Protein AF-A0A484UIK6-F1 (afdb_monomer)

Structure (mmCIF, N/CA/C/O backbone):
data_AF-A0A484UIK6-F1
#
_entry.id   AF-A0A484UIK6-F1
#
loop_
_atom_site.group_PDB
_atom_site.id
_atom_site.type_symbol
_atom_site.label_atom_id
_atom_site.label_alt_id
_atom_site.label_comp_id
_atom_site.label_asym_id
_atom_site.label_entity_id
_atom_site.label_seq_id
_atom_site.pdbx_PDB_ins_code
_atom_site.Cartn_x
_atom_site.Cartn_y
_atom_site.Cartn_z
_atom_site.occupancy
_atom_site.B_iso_or_equiv
_atom_site.auth_seq_id
_atom_site.auth_comp_id
_atom_site.auth_asym_id
_atom_site.auth_atom_id
_atom_site.pdbx_PDB_model_num
ATOM 1 N N . MET A 1 1 ? 18.243 -1.054 -9.375 1.00 56.34 1 MET A N 1
ATOM 2 C CA . MET A 1 1 ? 17.696 -2.232 -8.660 1.00 56.34 1 MET A CA 1
ATOM 3 C C . MET A 1 1 ? 17.830 -2.093 -7.142 1.00 56.34 1 MET A C 1
ATOM 5 O O . MET A 1 1 ? 16.822 -2.212 -6.466 1.00 56.34 1 MET A O 1
ATOM 9 N N . TRP A 1 2 ? 19.013 -1.768 -6.599 1.00 63.69 2 TRP A N 1
ATOM 10 C CA . TRP A 1 2 ? 19.197 -1.547 -5.151 1.00 63.69 2 TRP A CA 1
ATOM 11 C C . TRP A 1 2 ? 18.507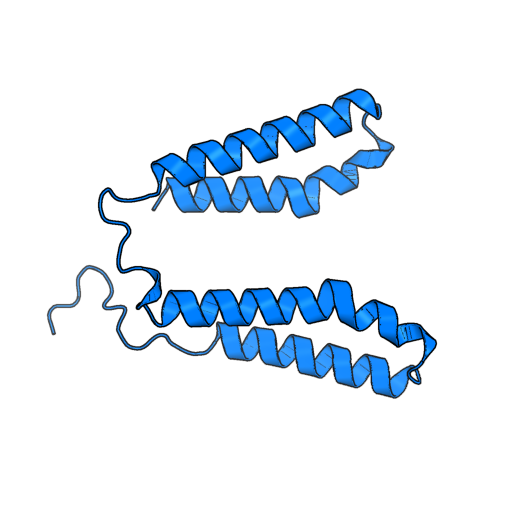 -0.288 -4.597 1.00 63.69 2 TRP A C 1
ATOM 13 O O . TRP A 1 2 ? 17.951 -0.333 -3.506 1.00 63.69 2 TRP A O 1
ATOM 23 N N . LEU A 1 3 ? 18.476 0.808 -5.363 1.00 69.25 3 LEU A N 1
ATOM 24 C CA . LEU A 1 3 ? 17.840 2.066 -4.949 1.00 69.25 3 LEU A CA 1
ATOM 25 C C . LEU A 1 3 ? 16.313 1.910 -4.758 1.00 69.25 3 LEU A C 1
ATOM 27 O O . LEU A 1 3 ? 15.786 2.311 -3.725 1.00 69.25 3 LEU A O 1
ATOM 31 N N . ALA A 1 4 ? 15.632 1.222 -5.682 1.00 61.84 4 ALA A N 1
ATOM 32 C CA . ALA A 1 4 ? 14.185 0.976 -5.643 1.00 61.84 4 ALA A CA 1
ATOM 33 C C . ALA A 1 4 ? 13.775 0.172 -4.415 1.00 61.84 4 ALA A C 1
ATOM 35 O O . ALA A 1 4 ? 12.765 0.466 -3.773 1.00 61.84 4 ALA A O 1
ATOM 36 N N . ALA A 1 5 ? 14.571 -0.846 -4.078 1.00 69.06 5 ALA A N 1
ATOM 37 C CA . ALA A 1 5 ? 14.357 -1.654 -2.888 1.00 69.06 5 ALA A CA 1
ATOM 38 C C . ALA A 1 5 ? 14.478 -0.795 -1.620 1.00 69.06 5 ALA A C 1
ATOM 40 O O . ALA A 1 5 ? 13.605 -0.857 -0.760 1.00 69.06 5 ALA A O 1
ATOM 41 N N . VAL A 1 6 ? 15.492 0.074 -1.543 1.00 74.25 6 VAL A N 1
ATOM 42 C CA . VAL A 1 6 ? 15.688 1.003 -0.417 1.00 74.25 6 VAL A CA 1
ATOM 43 C C . VAL A 1 6 ? 14.539 2.009 -0.306 1.00 74.25 6 VAL A C 1
ATOM 45 O O . VAL A 1 6 ? 14.006 2.200 0.784 1.00 74.25 6 VAL A O 1
ATOM 48 N N . ILE A 1 7 ? 14.097 2.601 -1.419 1.00 71.19 7 ILE A N 1
ATOM 49 C CA . ILE A 1 7 ? 12.947 3.520 -1.458 1.00 71.19 7 ILE A CA 1
ATOM 50 C C . ILE A 1 7 ? 11.674 2.819 -0.973 1.00 71.19 7 ILE A C 1
ATOM 52 O O . ILE A 1 7 ? 10.914 3.386 -0.191 1.00 71.19 7 ILE A O 1
ATOM 56 N N . THR A 1 8 ? 11.456 1.579 -1.412 1.00 71.44 8 THR A N 1
ATOM 57 C CA . THR A 1 8 ? 10.289 0.777 -1.021 1.00 71.44 8 THR A CA 1
ATOM 58 C C . THR A 1 8 ? 10.322 0.456 0.471 1.00 71.44 8 THR A C 1
ATOM 60 O O . THR A 1 8 ? 9.317 0.634 1.151 1.00 71.44 8 THR A O 1
ATOM 63 N N . ILE A 1 9 ? 11.478 0.051 1.003 1.00 78.44 9 ILE A N 1
ATOM 64 C CA . ILE A 1 9 ? 11.650 -0.234 2.433 1.00 78.44 9 ILE A CA 1
ATOM 65 C C . ILE A 1 9 ? 11.406 1.027 3.269 1.00 78.44 9 ILE A C 1
ATOM 67 O O . ILE A 1 9 ? 10.659 0.970 4.241 1.00 78.44 9 ILE A O 1
ATOM 71 N N . LEU A 1 10 ? 11.979 2.171 2.879 1.00 78.31 10 LEU A N 1
ATOM 72 C CA . LEU A 1 10 ? 11.781 3.442 3.584 1.00 78.31 10 LEU A CA 1
ATOM 73 C C . LEU A 1 10 ? 10.318 3.901 3.549 1.00 78.31 10 LEU A C 1
ATOM 75 O O . LEU A 1 10 ? 9.800 4.356 4.566 1.00 78.31 10 LEU A O 1
ATOM 79 N N . ALA A 1 11 ? 9.639 3.742 2.411 1.00 70.06 11 ALA A N 1
ATOM 80 C CA . ALA A 1 11 ? 8.227 4.088 2.275 1.00 70.06 11 ALA A CA 1
ATOM 81 C C . ALA A 1 11 ? 7.324 3.192 3.138 1.00 70.06 11 ALA A C 1
ATOM 83 O O . ALA A 1 11 ? 6.409 3.695 3.787 1.00 70.06 11 ALA A O 1
ATOM 84 N N . VAL A 1 12 ? 7.601 1.885 3.197 1.00 76.31 12 VAL A N 1
ATOM 85 C CA . VAL A 1 12 ? 6.877 0.947 4.073 1.00 76.31 12 VAL A CA 1
ATOM 86 C C . VAL A 1 12 ? 7.140 1.265 5.544 1.00 76.31 12 VAL A C 1
ATOM 88 O O . VAL A 1 12 ? 6.207 1.295 6.341 1.00 76.31 12 VAL A O 1
ATOM 91 N N . LEU A 1 13 ? 8.388 1.573 5.909 1.00 78.00 13 LEU A N 1
ATOM 92 C CA . LEU A 1 13 ? 8.735 1.988 7.268 1.00 78.00 13 LEU A CA 1
ATOM 93 C C . LEU A 1 13 ? 7.967 3.258 7.671 1.00 78.00 13 LEU A C 1
ATOM 95 O O . LEU A 1 13 ? 7.441 3.345 8.778 1.00 78.00 13 LEU A O 1
ATOM 99 N N . GLN A 1 14 ? 7.862 4.227 6.763 1.00 74.19 14 GLN A N 1
ATOM 100 C CA . GLN A 1 14 ? 7.126 5.464 7.005 1.00 74.19 14 GLN A CA 1
ATOM 101 C C . GLN A 1 14 ? 5.612 5.234 7.137 1.00 74.19 14 GLN A C 1
ATOM 103 O O . GLN A 1 14 ? 4.984 5.879 7.973 1.00 74.19 14 GLN A O 1
ATOM 108 N N . ALA A 1 15 ? 5.033 4.353 6.320 1.00 72.44 15 ALA A N 1
ATOM 109 C CA . ALA A 1 15 ? 3.589 4.132 6.275 1.00 72.44 15 ALA A CA 1
ATOM 110 C C . ALA A 1 15 ? 3.076 3.222 7.400 1.00 72.44 15 ALA A C 1
ATOM 112 O O . ALA A 1 15 ? 2.014 3.485 7.949 1.00 72.44 15 ALA A O 1
ATOM 113 N N . GLU A 1 16 ? 3.826 2.175 7.745 1.00 79.88 16 GLU A N 1
ATOM 114 C CA . GLU A 1 16 ? 3.343 1.109 8.633 1.00 79.88 16 GLU A CA 1
ATOM 115 C C . GLU A 1 16 ? 4.022 1.135 10.001 1.00 79.88 16 GLU A C 1
ATOM 117 O O . GLU A 1 16 ? 3.390 0.883 11.020 1.00 79.88 16 GLU A O 1
ATOM 122 N N . VAL A 1 17 ? 5.324 1.431 10.042 1.00 77.50 17 VAL A N 1
ATOM 123 C CA . VAL A 1 17 ? 6.115 1.312 11.275 1.00 77.50 17 VAL A CA 1
ATOM 124 C C . VAL A 1 17 ? 6.080 2.605 12.068 1.00 77.50 17 VAL A C 1
ATOM 126 O O . VAL A 1 17 ? 5.901 2.572 13.281 1.00 77.50 17 VAL A O 1
ATOM 129 N N . LEU A 1 18 ? 6.227 3.750 11.403 1.00 74.56 18 LEU A N 1
ATOM 130 C CA . LEU A 1 18 ? 6.285 5.040 12.080 1.00 74.56 18 LEU A CA 1
ATOM 131 C C . LEU A 1 18 ? 5.014 5.354 12.894 1.00 74.56 18 LEU A C 1
ATOM 133 O O . LEU A 1 18 ? 5.171 5.716 14.059 1.00 74.56 18 LEU A O 1
ATOM 137 N N . PRO A 1 19 ? 3.782 5.160 12.372 1.00 78.50 19 PRO A N 1
ATOM 138 C CA . PRO A 1 19 ? 2.553 5.440 13.123 1.00 78.50 19 PRO A CA 1
ATOM 139 C C . PRO A 1 19 ? 2.406 4.611 14.405 1.00 78.50 19 PRO A C 1
ATOM 141 O O . PRO A 1 19 ? 1.794 5.068 15.364 1.00 78.50 19 PRO A O 1
ATOM 144 N N . LEU A 1 20 ? 3.031 3.429 14.484 1.00 80.31 20 LEU A N 1
ATOM 145 C CA . LEU A 1 20 ? 3.035 2.613 15.707 1.00 80.31 20 LEU A CA 1
ATOM 146 C C . LEU A 1 20 ? 3.752 3.307 16.877 1.00 80.31 20 LEU A C 1
ATOM 148 O O . LEU A 1 20 ? 3.502 2.981 18.036 1.00 80.31 20 LEU A O 1
ATOM 152 N N . PHE A 1 21 ? 4.622 4.277 16.584 1.00 73.31 21 PHE A N 1
ATOM 153 C CA . PHE A 1 21 ? 5.362 5.057 17.574 1.00 73.31 21 PHE A CA 1
ATOM 154 C C . PHE A 1 21 ? 4.746 6.434 17.853 1.00 73.31 21 PHE A C 1
ATOM 156 O O . PHE A 1 21 ? 5.357 7.219 18.582 1.00 73.31 21 PHE A O 1
ATOM 163 N N . GLU A 1 22 ? 3.546 6.731 17.342 1.00 70.56 22 GLU A N 1
ATOM 164 C CA . GLU A 1 22 ? 2.840 7.996 17.609 1.00 70.56 22 GLU A CA 1
ATOM 165 C C . GLU A 1 22 ? 2.671 8.252 19.118 1.00 70.56 22 GLU A C 1
ATOM 167 O O . GLU A 1 22 ? 2.796 9.380 19.582 1.00 70.56 22 GLU A O 1
ATOM 172 N N . PHE A 1 23 ? 2.495 7.186 19.904 1.00 70.19 23 PHE A N 1
ATOM 173 C CA . PHE A 1 23 ? 2.351 7.260 21.362 1.00 70.19 23 PHE A CA 1
ATOM 174 C C . PHE A 1 23 ? 3.683 7.292 22.131 1.00 70.19 23 PHE A C 1
ATOM 176 O O . PHE A 1 23 ? 3.692 7.588 23.324 1.00 70.19 23 PHE A O 1
ATOM 183 N N . ALA A 1 24 ? 4.803 6.969 21.476 1.00 79.00 24 ALA A N 1
ATOM 184 C CA . ALA A 1 24 ? 6.129 6.886 22.096 1.00 79.00 24 ALA A CA 1
ATOM 185 C C . ALA A 1 24 ? 7.006 8.118 21.812 1.00 79.00 24 ALA A C 1
ATOM 187 O O . ALA A 1 24 ? 7.975 8.369 22.530 1.00 79.00 24 ALA A O 1
ATOM 188 N N . LEU A 1 25 ? 6.685 8.885 20.767 1.00 72.12 25 LEU A N 1
ATOM 189 C CA . LEU A 1 25 ? 7.445 10.052 20.328 1.00 72.12 25 LEU A CA 1
ATOM 190 C C . LEU A 1 25 ? 6.723 11.356 20.700 1.00 72.12 25 LEU A C 1
ATOM 192 O O . LEU A 1 25 ? 5.510 11.459 20.540 1.00 72.12 25 LEU A O 1
ATOM 196 N N . PRO A 1 26 ? 7.453 12.403 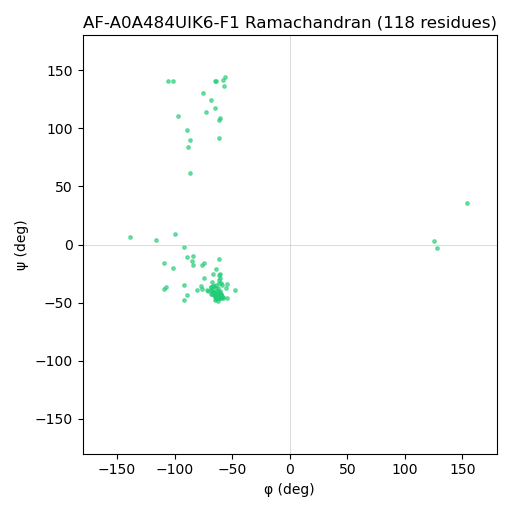21.126 1.00 82.31 26 PRO A N 1
ATOM 197 C CA . PRO A 1 26 ? 6.876 13.734 21.258 1.00 82.31 26 PRO A CA 1
ATOM 198 C C . PRO A 1 26 ? 6.290 14.216 19.913 1.00 82.31 26 PRO A C 1
ATOM 200 O O . PRO A 1 26 ? 6.940 14.022 18.879 1.00 82.31 26 PRO A O 1
ATOM 203 N N . PRO A 1 27 ? 5.140 14.923 19.895 1.00 73.94 27 PRO A N 1
ATOM 204 C CA . PRO A 1 27 ? 4.442 15.296 18.656 1.00 73.94 27 PRO A CA 1
ATOM 205 C C . PRO A 1 27 ? 5.314 16.069 17.654 1.00 73.94 27 PRO A C 1
ATOM 207 O O . PRO A 1 27 ? 5.255 15.837 16.448 1.00 73.94 27 PRO A O 1
ATOM 210 N N . GLY A 1 28 ? 6.184 16.955 18.154 1.00 79.25 28 GLY A N 1
ATOM 211 C CA . GLY A 1 28 ? 7.115 17.716 17.315 1.00 79.25 28 GLY A CA 1
ATOM 212 C C . GLY A 1 28 ? 8.203 16.856 16.660 1.00 79.25 28 GLY A C 1
ATOM 213 O O . GLY A 1 28 ? 8.617 17.134 15.538 1.00 79.25 28 GLY A O 1
ATOM 214 N N . VAL A 1 29 ? 8.635 15.781 17.326 1.00 77.69 29 VAL A N 1
ATOM 215 C CA . VAL A 1 29 ? 9.651 14.852 16.806 1.00 77.69 29 VAL A CA 1
ATOM 216 C C . VAL A 1 29 ? 9.037 13.930 15.751 1.00 77.69 29 VAL A C 1
ATOM 218 O O . VAL A 1 29 ? 9.660 13.678 14.722 1.00 77.69 29 VAL A O 1
ATOM 221 N N . PHE A 1 30 ? 7.797 13.487 15.966 1.00 73.38 30 PHE A N 1
ATOM 222 C CA . PHE A 1 30 ? 7.043 12.665 15.018 1.00 73.38 30 PHE A CA 1
ATOM 223 C C . PHE A 1 30 ? 6.734 13.404 13.698 1.00 73.38 30 PHE A C 1
ATOM 225 O O . PHE A 1 30 ? 6.930 12.871 12.603 1.00 73.38 30 PHE A O 1
ATOM 232 N N . ALA A 1 31 ? 6.312 14.670 13.776 1.00 74.38 31 ALA A N 1
ATOM 233 C CA . ALA A 1 31 ? 6.024 15.480 12.589 1.00 74.38 31 ALA A CA 1
ATOM 234 C C . ALA A 1 31 ? 7.282 15.786 11.749 1.00 74.38 31 ALA A C 1
ATOM 236 O O . ALA A 1 31 ? 7.233 15.824 10.516 1.00 74.38 31 ALA A O 1
ATOM 237 N N . TRP A 1 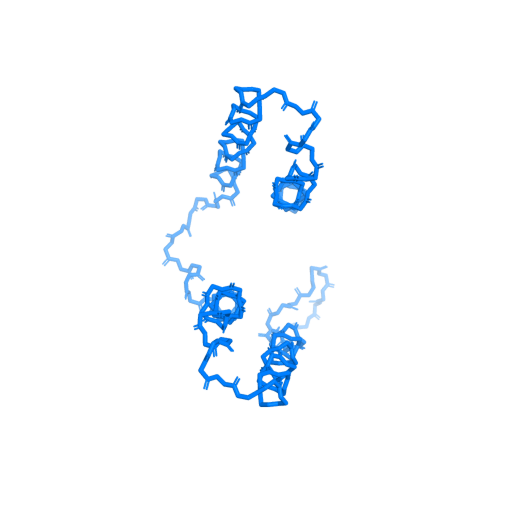32 ? 8.432 15.986 12.398 1.00 76.38 32 TRP A N 1
ATOM 238 C CA . TRP A 1 32 ? 9.680 16.231 11.676 1.00 76.38 32 TRP A CA 1
ATOM 239 C C . TRP A 1 32 ? 10.281 14.945 11.089 1.00 76.38 32 TRP A C 1
ATOM 241 O O . TRP A 1 32 ? 10.795 14.981 9.971 1.00 76.38 32 TRP A O 1
ATOM 251 N N . SER A 1 33 ? 10.162 13.798 11.771 1.00 72.06 33 SER A N 1
ATOM 252 C CA . SER A 1 33 ? 10.680 12.513 11.276 1.00 72.06 33 SER A CA 1
ATOM 253 C C . SER A 1 33 ? 9.925 12.002 10.044 1.00 72.06 33 SER A C 1
ATOM 255 O O . SER A 1 33 ? 10.558 11.595 9.067 1.00 72.06 33 SER A O 1
ATOM 257 N N . THR A 1 34 ? 8.590 12.104 10.038 1.00 74.56 34 THR A N 1
ATOM 258 C CA . THR A 1 34 ? 7.748 11.816 8.859 1.00 74.56 34 THR A CA 1
ATOM 259 C C . THR A 1 34 ? 8.140 12.684 7.663 1.00 74.56 34 THR A C 1
ATOM 261 O O . THR A 1 34 ? 8.314 12.176 6.555 1.00 74.56 34 THR A O 1
ATOM 264 N N . SER A 1 35 ? 8.333 13.986 7.890 1.00 75.56 35 SER A N 1
ATOM 265 C CA . SER A 1 35 ? 8.707 14.946 6.845 1.00 75.56 35 SER A CA 1
ATOM 266 C C . SER A 1 35 ? 10.110 14.688 6.285 1.00 75.56 35 SER A C 1
ATOM 268 O O . SER A 1 35 ? 10.321 14.772 5.072 1.00 75.56 35 SER A O 1
ATOM 270 N N . LEU A 1 36 ? 11.073 14.334 7.142 1.00 81.38 36 LEU A N 1
ATOM 271 C CA . LEU A 1 36 ? 12.431 13.981 6.724 1.00 81.38 36 LEU A CA 1
ATOM 272 C C . LEU A 1 36 ? 12.449 12.713 5.871 1.00 81.38 36 LEU A C 1
ATOM 274 O O . LEU A 1 36 ? 13.048 12.710 4.796 1.00 81.38 36 LEU A O 1
ATOM 278 N N . LEU A 1 37 ? 11.764 11.658 6.320 1.00 76.06 37 LEU A N 1
ATOM 279 C CA . LEU A 1 37 ? 11.670 10.401 5.576 1.00 7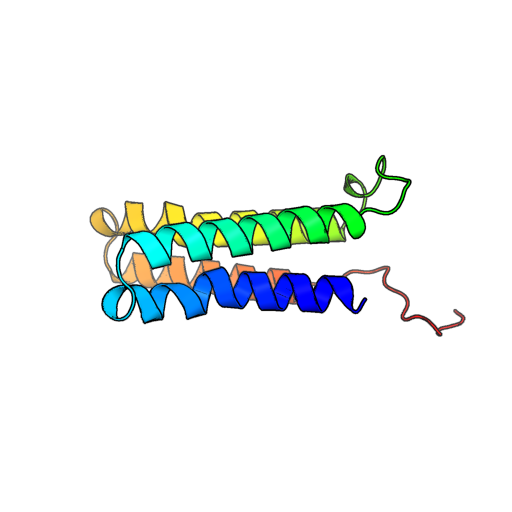6.06 37 LEU A CA 1
ATOM 280 C C . LEU A 1 37 ? 10.979 10.602 4.226 1.00 76.06 37 LEU A C 1
ATOM 282 O O . LEU A 1 37 ? 11.507 10.149 3.210 1.00 76.06 37 LEU A O 1
ATOM 286 N N . ALA A 1 38 ? 9.886 11.371 4.188 1.00 70.88 38 ALA A N 1
ATOM 287 C CA . ALA A 1 38 ? 9.212 11.727 2.942 1.00 70.88 38 ALA A CA 1
ATOM 288 C C . ALA A 1 38 ? 10.157 12.456 1.975 1.00 70.88 38 ALA A C 1
ATOM 290 O O . ALA A 1 38 ? 10.231 12.123 0.791 1.00 70.88 38 ALA A O 1
ATOM 291 N N . THR A 1 39 ? 10.921 13.425 2.486 1.00 77.00 39 THR A N 1
ATOM 292 C CA . THR A 1 39 ? 11.881 14.201 1.689 1.00 77.00 39 THR A CA 1
ATOM 293 C C . THR A 1 39 ? 12.983 13.306 1.129 1.00 77.00 39 THR A C 1
ATOM 295 O O . THR A 1 39 ? 13.292 13.383 -0.059 1.00 77.00 39 THR A O 1
ATOM 298 N N . ILE A 1 40 ? 13.532 12.408 1.950 1.00 75.69 40 ILE A N 1
ATOM 299 C CA . ILE A 1 40 ? 14.547 11.435 1.532 1.00 75.69 40 ILE A CA 1
ATOM 300 C C . ILE A 1 40 ? 13.987 10.525 0.434 1.00 75.69 40 ILE A C 1
ATOM 302 O O . ILE A 1 40 ? 14.631 10.349 -0.598 1.00 75.69 40 ILE A O 1
ATOM 306 N N . VAL A 1 41 ? 12.770 10.004 0.602 1.00 75.25 41 VAL A N 1
ATOM 307 C CA . VAL A 1 41 ? 12.100 9.159 -0.398 1.00 75.25 41 VAL A CA 1
ATOM 308 C C . VAL A 1 41 ? 11.911 9.902 -1.723 1.00 75.25 41 VAL A C 1
ATOM 310 O O . VAL A 1 41 ? 12.218 9.343 -2.776 1.00 75.25 41 VAL A O 1
ATOM 313 N N . ILE A 1 42 ? 11.459 11.160 -1.696 1.00 77.19 42 ILE A N 1
ATOM 314 C CA . ILE A 1 42 ? 11.251 11.985 -2.900 1.00 77.19 42 ILE A CA 1
ATOM 315 C C . ILE A 1 42 ? 12.576 12.254 -3.620 1.00 77.19 42 ILE A C 1
ATOM 317 O O . ILE A 1 42 ? 12.663 12.105 -4.842 1.00 77.19 42 ILE A O 1
ATOM 321 N N . VAL A 1 43 ? 13.612 12.630 -2.870 1.00 75.75 43 VAL A N 1
ATOM 322 C CA . VAL A 1 43 ? 14.942 12.912 -3.419 1.00 75.75 43 VAL A CA 1
ATOM 323 C C . VAL A 1 43 ? 15.549 11.649 -4.025 1.00 75.75 43 VAL A C 1
ATOM 325 O O . VAL A 1 43 ? 16.014 11.687 -5.162 1.00 75.75 43 VAL A O 1
ATOM 328 N N . LEU A 1 44 ? 15.477 10.513 -3.329 1.00 71.75 44 LEU A N 1
ATOM 329 C CA . LEU A 1 44 ? 15.957 9.232 -3.850 1.00 71.75 44 LEU A CA 1
ATOM 330 C C . LEU A 1 44 ? 15.187 8.801 -5.105 1.00 71.75 44 LEU A C 1
ATOM 332 O O . LEU A 1 44 ? 15.807 8.371 -6.075 1.00 71.75 44 LEU A O 1
ATOM 336 N N . ARG A 1 45 ? 13.861 8.999 -5.147 1.00 68.56 45 ARG A N 1
ATOM 337 C CA . ARG A 1 45 ? 13.048 8.745 -6.352 1.00 68.56 45 ARG A CA 1
ATOM 338 C C . ARG A 1 45 ? 13.499 9.563 -7.553 1.00 68.56 45 ARG A C 1
ATOM 340 O O . ARG A 1 45 ? 13.418 9.079 -8.678 1.00 68.56 45 ARG A O 1
ATOM 347 N N . ARG A 1 46 ? 13.962 10.794 -7.329 1.00 68.69 46 ARG A N 1
ATOM 348 C CA . ARG A 1 46 ? 14.454 11.664 -8.401 1.00 68.69 46 ARG A CA 1
ATOM 349 C C . ARG A 1 46 ? 15.728 11.119 -9.046 1.00 68.69 46 ARG A C 1
ATOM 351 O O . ARG A 1 46 ? 15.872 11.240 -10.256 1.00 68.69 46 ARG A O 1
ATOM 358 N N . PHE A 1 47 ? 16.609 10.490 -8.271 1.00 66.75 47 PHE A N 1
ATOM 359 C CA . PHE A 1 47 ? 17.819 9.841 -8.793 1.00 66.75 47 PHE A CA 1
ATOM 360 C C . PHE A 1 47 ? 17.541 8.521 -9.514 1.00 66.75 47 PHE A C 1
ATOM 362 O O . PHE A 1 47 ? 18.393 8.025 -10.245 1.00 66.75 47 PHE A O 1
ATOM 369 N N . GLU A 1 48 ? 16.354 7.952 -9.321 1.00 63.25 48 GLU A N 1
ATOM 370 C CA . GLU A 1 48 ? 15.932 6.739 -10.009 1.00 63.25 48 GLU A CA 1
ATOM 371 C C . GLU A 1 48 ? 15.337 6.996 -11.395 1.00 63.25 48 GLU A C 1
ATOM 373 O O . GLU A 1 48 ? 15.116 6.055 -12.155 1.00 63.25 48 GLU A O 1
ATOM 378 N N . MET A 1 49 ? 15.081 8.263 -11.735 1.00 58.28 49 MET A N 1
ATOM 379 C CA . MET A 1 49 ? 14.582 8.651 -13.046 1.00 58.28 49 MET A CA 1
ATOM 380 C C . MET A 1 49 ? 15.716 8.519 -14.075 1.00 58.28 49 MET A C 1
ATOM 382 O O . MET A 1 49 ? 16.677 9.285 -14.002 1.00 58.28 49 MET A O 1
ATOM 386 N N . PRO A 1 50 ? 15.637 7.597 -15.054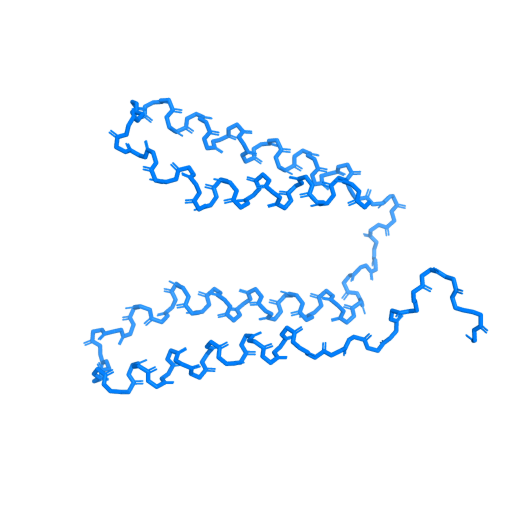 1.00 56.97 50 PRO A N 1
ATOM 387 C CA . PRO A 1 50 ? 16.587 7.589 -16.156 1.00 56.97 50 PRO A CA 1
ATOM 388 C C . PRO A 1 50 ? 16.414 8.882 -16.962 1.00 56.97 50 PRO A C 1
ATOM 390 O O . PRO A 1 50 ? 15.282 9.323 -17.188 1.00 56.97 50 PRO A O 1
ATOM 393 N N . GLU A 1 51 ? 17.514 9.480 -17.420 1.00 54.19 51 GLU A N 1
ATOM 394 C CA . GLU A 1 51 ? 17.488 10.580 -18.389 1.00 54.19 51 GLU A CA 1
ATOM 395 C C . GLU A 1 51 ? 16.835 10.082 -19.693 1.00 54.19 51 GLU A C 1
ATOM 397 O O . GLU A 1 51 ? 17.469 9.455 -20.535 1.00 54.19 51 GLU A O 1
ATOM 402 N N . GLY A 1 52 ? 15.515 10.259 -19.811 1.00 54.56 52 GLY A N 1
ATOM 403 C CA . GLY A 1 52 ? 14.731 9.657 -20.896 1.00 54.56 52 GLY A CA 1
ATOM 404 C C . GLY A 1 52 ? 13.259 9.424 -20.557 1.00 54.56 52 GLY A C 1
ATOM 405 O O . GLY A 1 52 ? 12.666 8.440 -20.994 1.00 54.56 52 GLY A O 1
ATOM 406 N N . TRP A 1 53 ? 12.647 10.327 -19.786 1.00 52.75 53 TRP A N 1
ATOM 407 C CA . TRP A 1 53 ? 11.240 10.272 -19.370 1.00 52.75 53 TRP A CA 1
ATOM 408 C C . TRP A 1 53 ? 10.258 10.914 -20.379 1.00 52.75 53 TRP A C 1
ATOM 410 O O . TRP A 1 53 ? 9.576 11.871 -20.023 1.00 52.75 53 TRP A O 1
ATOM 420 N N . PRO A 1 54 ? 10.125 10.442 -21.635 1.00 52.09 54 PRO A N 1
ATOM 421 C CA . PRO A 1 54 ? 8.889 10.748 -22.361 1.00 52.09 54 PRO A CA 1
ATOM 422 C C . PRO A 1 54 ? 8.023 9.535 -22.717 1.00 52.09 54 PRO A C 1
ATOM 424 O O . PRO A 1 54 ? 6.997 9.729 -23.363 1.00 52.09 54 PRO A O 1
ATOM 427 N N . MET A 1 55 ? 8.349 8.296 -22.311 1.00 53.12 55 MET A N 1
ATOM 428 C CA . MET A 1 55 ? 7.570 7.115 -22.754 1.00 53.12 55 MET A CA 1
ATOM 429 C C . MET A 1 55 ? 7.279 6.025 -21.706 1.00 53.12 55 MET A C 1
ATOM 431 O O . MET A 1 55 ? 6.678 5.012 -22.056 1.00 53.12 55 MET A O 1
ATOM 435 N N . SER A 1 56 ? 7.607 6.214 -20.422 1.00 58.06 56 SER A N 1
ATOM 436 C CA . SER A 1 56 ? 7.267 5.240 -19.361 1.00 58.06 56 SER A CA 1
ATOM 437 C C . SER A 1 56 ? 5.753 5.029 -19.213 1.00 58.06 5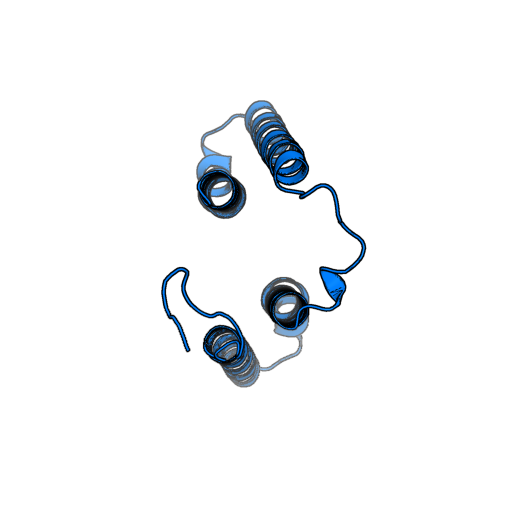6 SER A C 1
ATOM 439 O O . SER A 1 56 ? 5.300 3.911 -18.993 1.00 58.06 56 SER A O 1
ATOM 441 N N . TRP A 1 57 ? 4.960 6.075 -19.456 1.00 57.78 57 TRP A N 1
ATOM 442 C CA . TRP A 1 57 ? 3.496 6.025 -19.514 1.00 57.78 57 TRP A CA 1
ATOM 443 C C . TRP A 1 57 ? 2.938 5.104 -20.606 1.00 57.78 57 TRP A C 1
ATOM 445 O O . TRP A 1 57 ? 1.754 4.820 -20.572 1.00 57.78 57 TRP A O 1
ATOM 455 N N . ARG A 1 58 ? 3.743 4.628 -21.566 1.00 56.16 58 ARG A N 1
ATOM 456 C CA . ARG A 1 58 ? 3.304 3.666 -22.596 1.00 56.16 58 ARG A CA 1
ATOM 457 C C . ARG A 1 58 ? 3.475 2.211 -22.161 1.00 56.16 58 ARG A C 1
ATOM 459 O O . ARG A 1 58 ? 2.968 1.317 -22.832 1.00 56.16 58 ARG A O 1
ATOM 466 N N . LEU A 1 59 ? 4.181 1.961 -21.058 1.00 59.75 59 LEU A N 1
ATOM 467 C CA . LEU A 1 59 ? 4.381 0.613 -20.544 1.00 59.75 59 LEU A CA 1
ATOM 468 C C . LEU A 1 59 ? 3.095 0.119 -19.876 1.00 59.75 59 LEU A C 1
ATOM 470 O O . LEU A 1 59 ? 2.490 0.789 -19.034 1.00 59.75 59 LEU A O 1
ATOM 474 N N . THR A 1 60 ? 2.671 -1.086 -20.239 1.00 62.38 60 THR A N 1
ATOM 475 C CA . THR A 1 60 ? 1.504 -1.763 -19.655 1.00 62.38 60 THR A CA 1
ATOM 476 C C . THR A 1 60 ? 1.673 -2.001 -18.153 1.00 62.38 60 THR A C 1
ATOM 478 O O . THR A 1 60 ? 0.699 -1.939 -17.408 1.00 62.38 60 THR A O 1
ATOM 481 N N . SER A 1 61 ? 2.912 -2.159 -17.679 1.00 60.88 61 SER A N 1
ATOM 482 C CA . SER A 1 61 ? 3.255 -2.255 -16.256 1.00 60.88 61 SER A CA 1
ATOM 483 C C . SER A 1 61 ? 2.941 -0.972 -15.470 1.00 60.88 61 SER A C 1
ATOM 485 O O . SER A 1 61 ? 2.491 -1.036 -14.322 1.00 60.88 61 SER A O 1
ATOM 487 N N . VAL A 1 62 ? 3.094 0.204 -16.090 1.00 65.19 62 VAL A N 1
ATOM 488 C CA . VAL A 1 62 ? 2.748 1.497 -15.476 1.00 65.19 62 VAL A CA 1
ATOM 489 C C . VAL A 1 62 ? 1.232 1.649 -15.364 1.00 65.19 62 VAL A C 1
ATOM 491 O O . VAL A 1 62 ? 0.731 2.050 -14.320 1.00 65.19 62 VAL A O 1
ATOM 494 N N . HIS A 1 63 ? 0.480 1.224 -16.377 1.00 66.62 63 HIS A N 1
ATOM 495 C CA . HIS A 1 63 ? -0.983 1.202 -16.305 1.00 66.62 63 HIS A CA 1
ATOM 496 C C . HIS A 1 63 ? -1.507 0.195 -15.272 1.00 66.62 63 HIS A C 1
ATOM 498 O O . HIS A 1 63 ? -2.429 0.513 -14.525 1.00 66.62 63 HIS A O 1
ATOM 504 N N . ALA A 1 64 ? -0.906 -0.995 -15.184 1.00 68.69 64 ALA A N 1
ATOM 505 C CA . ALA A 1 64 ? -1.282 -2.008 -14.199 1.00 68.69 64 ALA A CA 1
ATOM 506 C C . ALA A 1 64 ? -1.005 -1.543 -12.759 1.00 68.69 64 ALA A C 1
ATOM 508 O O . ALA A 1 64 ? -1.846 -1.704 -11.876 1.00 68.69 64 ALA A O 1
ATOM 509 N N . SER A 1 65 ? 0.149 -0.912 -12.522 1.00 67.38 65 SER A N 1
ATOM 510 C CA . SER A 1 65 ? 0.489 -0.336 -11.213 1.00 67.38 65 SER A CA 1
ATOM 511 C C . SER A 1 65 ? -0.384 0.870 -10.853 1.00 67.38 65 SER A C 1
ATOM 513 O O . SER A 1 65 ? -0.782 1.000 -9.693 1.00 67.38 65 SER A O 1
ATOM 515 N N . LEU A 1 66 ? -0.755 1.704 -11.829 1.00 73.25 66 LEU A N 1
ATOM 516 C CA . LEU A 1 66 ? -1.734 2.777 -11.646 1.00 73.25 66 LEU A CA 1
ATOM 517 C C . LEU A 1 66 ? -3.111 2.208 -11.266 1.00 73.25 66 LEU A C 1
ATOM 519 O O . LEU A 1 66 ? -3.694 2.638 -10.275 1.00 73.25 66 LEU A O 1
ATOM 523 N N . ALA A 1 67 ? -3.597 1.199 -11.995 1.00 73.38 67 ALA A N 1
ATOM 524 C CA . ALA A 1 67 ? -4.875 0.544 -11.719 1.00 73.38 67 ALA A CA 1
ATOM 525 C C . ALA A 1 67 ? -4.905 -0.089 -10.320 1.00 73.38 67 ALA A C 1
ATOM 527 O O . ALA A 1 67 ? -5.867 0.103 -9.579 1.00 73.38 67 ALA A O 1
ATOM 528 N N . LEU A 1 68 ? -3.825 -0.771 -9.923 1.00 74.12 68 LEU A N 1
ATOM 529 C CA . LEU A 1 68 ? -3.653 -1.315 -8.573 1.00 74.12 68 LEU A CA 1
ATOM 530 C C . LEU A 1 68 ? -3.667 -0.225 -7.499 1.00 74.12 68 LEU A C 1
ATOM 532 O O . LEU A 1 68 ? -4.295 -0.399 -6.455 1.00 74.12 68 LEU A O 1
ATOM 536 N N . SER A 1 69 ? -3.002 0.900 -7.760 1.00 73.81 69 SER A N 1
ATOM 537 C CA . SER A 1 69 ? -2.956 2.033 -6.833 1.00 73.81 69 SER A CA 1
ATOM 538 C C . SER A 1 69 ? -4.337 2.664 -6.663 1.00 73.81 69 SER A C 1
ATOM 540 O O . SER A 1 69 ? -4.761 2.910 -5.536 1.00 73.81 69 SER A O 1
ATOM 542 N N . CYS A 1 70 ? -5.082 2.850 -7.757 1.00 73.50 70 CYS A N 1
ATOM 543 C CA . CYS A 1 70 ? -6.462 3.329 -7.709 1.00 73.50 70 CYS A CA 1
ATOM 544 C C . CYS A 1 70 ? -7.378 2.361 -6.951 1.00 73.50 70 CYS A C 1
ATOM 546 O O . CYS A 1 70 ? -8.144 2.802 -6.098 1.00 73.50 70 CYS A O 1
ATOM 548 N N . LEU A 1 71 ? -7.278 1.052 -7.205 1.00 76.94 71 LEU A N 1
ATOM 549 C CA . LEU A 1 71 ? -8.061 0.041 -6.486 1.00 76.94 71 LEU A CA 1
ATOM 550 C C . LEU A 1 71 ? -7.772 0.063 -4.979 1.00 76.94 71 LEU A C 1
ATOM 552 O O . LEU A 1 71 ? -8.699 0.067 -4.170 1.00 76.94 71 LEU A O 1
ATOM 556 N N . SER A 1 72 ? -6.494 0.142 -4.607 1.00 71.38 72 SER A N 1
ATOM 557 C CA . SER A 1 72 ? -6.067 0.236 -3.209 1.00 71.38 72 SER A CA 1
ATOM 558 C C . SER A 1 72 ? -6.550 1.533 -2.552 1.00 71.38 72 SER A C 1
ATOM 560 O O . SER A 1 72 ? -6.941 1.534 -1.385 1.00 71.38 72 SER A O 1
ATOM 562 N N . MET A 1 73 ? -6.559 2.646 -3.287 1.00 79.81 73 MET A N 1
ATOM 563 C CA . MET A 1 73 ? -7.065 3.927 -2.794 1.00 79.81 73 MET A CA 1
ATOM 564 C C . MET A 1 73 ? -8.582 3.890 -2.581 1.00 79.81 73 MET A C 1
ATOM 566 O O . MET A 1 73 ? -9.067 4.348 -1.551 1.00 79.81 73 MET A O 1
ATOM 570 N N . ILE A 1 74 ? -9.337 3.289 -3.504 1.00 77.06 74 ILE A N 1
ATOM 571 C CA . ILE A 1 74 ? -10.784 3.094 -3.344 1.00 77.06 74 ILE A CA 1
ATOM 572 C C . ILE A 1 74 ? -11.064 2.226 -2.112 1.00 77.06 74 ILE A C 1
ATOM 574 O O . ILE A 1 74 ? -11.917 2.578 -1.300 1.00 77.06 74 ILE A O 1
ATOM 578 N N . GLN A 1 75 ? -10.314 1.139 -1.926 1.00 75.69 75 GLN A N 1
ATOM 579 C CA . GLN A 1 75 ? -10.479 0.247 -0.778 1.00 75.69 75 GLN A CA 1
ATOM 580 C C . GLN A 1 75 ? -10.201 0.943 0.565 1.00 75.69 75 GLN A C 1
ATOM 582 O O . GLN A 1 75 ? -10.892 0.675 1.542 1.00 75.69 75 GLN A O 1
ATOM 587 N N . THR A 1 76 ? -9.208 1.832 0.619 1.00 77.56 76 THR A N 1
ATOM 588 C CA . THR A 1 76 ? -8.745 2.456 1.873 1.00 77.56 76 THR A CA 1
ATOM 589 C C . THR A 1 76 ? -9.439 3.771 2.205 1.00 77.56 76 THR A C 1
ATOM 591 O O . THR A 1 76 ? -9.651 4.056 3.377 1.00 77.56 76 THR A O 1
ATOM 594 N N . GLN A 1 77 ? -9.787 4.574 1.201 1.00 80.75 77 GLN A N 1
ATOM 595 C CA . GLN A 1 77 ? -10.311 5.930 1.401 1.00 80.75 77 GLN A CA 1
ATOM 596 C C . GLN A 1 77 ? -11.803 6.029 1.103 1.00 80.75 77 GLN A C 1
ATOM 598 O O . GLN A 1 77 ? -12.516 6.768 1.771 1.00 80.75 77 GLN A O 1
ATOM 603 N N . VAL A 1 78 ? -12.289 5.301 0.093 1.00 76.31 78 VAL A N 1
ATOM 604 C CA . VAL A 1 78 ? -13.683 5.419 -0.354 1.00 76.31 78 VAL A CA 1
ATOM 605 C C . VAL A 1 78 ? -14.559 4.416 0.376 1.00 76.31 78 VAL A C 1
ATOM 607 O O . VAL A 1 78 ? -15.593 4.802 0.904 1.00 76.31 78 VAL A O 1
ATOM 610 N N . LEU A 1 79 ? -14.148 3.149 0.452 1.00 76.75 79 LEU A N 1
ATOM 611 C CA . LEU A 1 79 ? -14.954 2.083 1.048 1.00 76.75 79 LEU A CA 1
ATOM 612 C C . LEU A 1 79 ? -15.419 2.383 2.486 1.00 76.75 79 LEU A C 1
ATOM 614 O O . LEU A 1 79 ? -16.615 2.234 2.739 1.00 76.75 79 LEU A O 1
ATOM 618 N N . PRO A 1 80 ? -14.556 2.876 3.400 1.00 79.56 80 PRO A N 1
ATOM 619 C CA . PRO A 1 80 ? -14.965 3.155 4.778 1.00 79.56 80 PRO A CA 1
ATOM 620 C C . PRO A 1 80 ? -16.063 4.219 4.888 1.00 79.56 80 PRO A C 1
ATOM 622 O O . PRO A 1 80 ? -16.871 4.179 5.811 1.00 79.56 80 PRO A O 1
ATOM 625 N N . LEU A 1 81 ? -16.161 5.136 3.918 1.00 82.62 81 LEU A N 1
ATOM 626 C CA . LEU A 1 81 ? -17.199 6.174 3.900 1.00 82.62 81 LEU A CA 1
ATOM 627 C C . LEU A 1 81 ? -18.605 5.588 3.696 1.00 82.62 81 LEU A C 1
ATOM 629 O O . LEU A 1 81 ? -19.592 6.172 4.138 1.00 82.62 81 LEU A O 1
ATOM 633 N N . TRP A 1 82 ? -18.701 4.417 3.062 1.00 78.06 82 TRP A N 1
ATOM 634 C CA . TRP A 1 82 ? -19.963 3.717 2.808 1.00 78.06 82 TRP A CA 1
ATOM 635 C C . TRP A 1 82 ? -20.327 2.716 3.910 1.00 78.06 82 TRP A C 1
ATOM 637 O O . TRP A 1 82 ? -21.401 2.116 3.863 1.00 78.06 82 TRP A O 1
ATOM 647 N N . GLN A 1 83 ? -19.478 2.554 4.931 1.00 74.44 83 GLN A N 1
ATOM 648 C CA . GLN A 1 83 ? -19.740 1.647 6.050 1.00 74.44 83 GLN A CA 1
ATOM 649 C C . GLN A 1 83 ? -21.029 2.016 6.802 1.00 74.44 83 GLN A C 1
ATOM 651 O O . GLN A 1 83 ? -21.747 1.137 7.259 1.00 74.44 83 GLN A O 1
ATOM 656 N N . ALA A 1 84 ? -21.365 3.307 6.883 1.00 76.44 84 ALA A N 1
ATOM 657 C CA . ALA A 1 84 ? -22.566 3.782 7.572 1.00 76.44 84 ALA A CA 1
ATOM 658 C C . ALA A 1 84 ? -23.875 3.557 6.788 1.00 76.44 84 ALA A C 1
ATOM 660 O O . ALA A 1 84 ? -24.957 3.651 7.362 1.00 76.44 84 ALA A O 1
ATOM 661 N N . THR A 1 85 ? -23.799 3.302 5.479 1.00 81.56 85 THR A N 1
ATOM 662 C CA . THR A 1 85 ? -24.972 3.160 4.594 1.00 81.56 85 THR A CA 1
ATOM 663 C C . THR A 1 85 ? -25.208 1.729 4.123 1.00 81.56 85 THR A C 1
ATOM 665 O O . THR A 1 85 ? -26.304 1.418 3.655 1.00 81.56 85 THR A O 1
ATOM 668 N N . LEU A 1 86 ? -24.217 0.845 4.253 1.00 78.12 86 LEU A N 1
ATOM 669 C CA . LEU A 1 86 ? -24.307 -0.545 3.821 1.00 78.12 86 LEU A CA 1
ATOM 670 C C . LEU A 1 86 ? -24.560 -1.490 5.006 1.00 78.12 86 LEU A C 1
ATOM 672 O O . LEU A 1 86 ? -23.951 -1.329 6.057 1.00 78.12 86 LEU A O 1
ATOM 676 N N . PRO A 1 87 ? -25.398 -2.529 4.841 1.00 81.31 87 PRO A N 1
ATOM 677 C CA . PRO A 1 87 ? -25.522 -3.581 5.845 1.00 81.31 87 PRO A CA 1
ATOM 678 C C . PRO A 1 87 ? -24.204 -4.364 5.978 1.00 81.31 87 PRO A C 1
ATOM 680 O O . PRO A 1 87 ? -23.574 -4.687 4.967 1.00 81.31 87 PRO A O 1
ATOM 683 N N . ASP A 1 88 ? -23.824 -4.734 7.208 1.00 83.06 88 ASP A N 1
ATOM 684 C CA . ASP A 1 88 ? -22.519 -5.340 7.557 1.00 83.06 88 ASP A CA 1
ATOM 685 C C . ASP A 1 88 ? -22.102 -6.496 6.635 1.00 83.06 88 ASP A C 1
ATOM 687 O O . ASP A 1 88 ? -20.947 -6.630 6.225 1.00 83.06 88 ASP A O 1
ATOM 691 N N . ARG A 1 89 ? -23.075 -7.330 6.255 1.00 83.12 89 ARG A N 1
ATOM 692 C CA . ARG A 1 89 ? -22.860 -8.487 5.381 1.00 83.12 89 ARG A CA 1
ATOM 693 C C . ARG A 1 89 ? -22.496 -8.075 3.953 1.00 83.12 89 ARG A C 1
ATOM 695 O O . ARG A 1 89 ? -21.639 -8.708 3.344 1.00 83.12 89 ARG A O 1
ATOM 702 N N . ALA A 1 90 ? -23.122 -7.024 3.424 1.00 80.19 90 ALA A N 1
ATOM 703 C CA . ALA A 1 90 ? -22.809 -6.490 2.099 1.00 80.19 90 ALA A CA 1
ATOM 704 C C . ALA A 1 90 ? -21.451 -5.777 2.097 1.00 80.19 90 ALA A C 1
ATOM 706 O O . ALA A 1 90 ? -20.670 -5.950 1.162 1.00 80.19 90 ALA A O 1
ATOM 7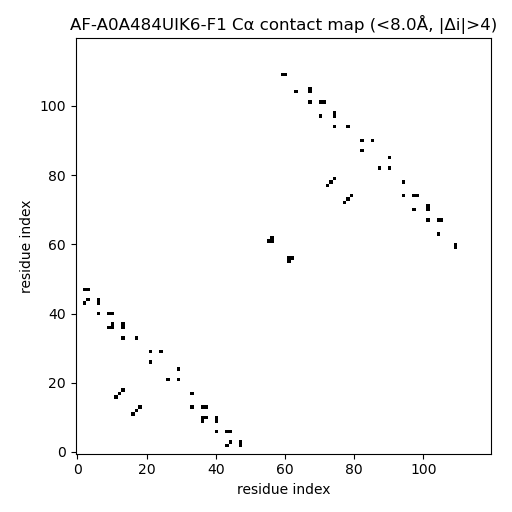07 N N . TYR A 1 91 ? -21.137 -5.050 3.172 1.00 77.50 91 TYR A N 1
ATOM 708 C CA . TYR A 1 91 ? -19.847 -4.387 3.349 1.00 77.50 91 TYR A CA 1
ATOM 709 C C . TYR A 1 91 ? -18.674 -5.385 3.371 1.00 77.50 91 TYR A C 1
ATOM 711 O O . TYR A 1 91 ? -17.680 -5.199 2.662 1.00 77.50 91 TYR A O 1
ATOM 719 N N . ALA A 1 92 ? -18.813 -6.492 4.110 1.00 80.94 92 ALA A N 1
ATOM 720 C CA . ALA A 1 92 ? -17.802 -7.550 4.164 1.00 80.94 92 ALA A CA 1
ATOM 721 C C . ALA A 1 92 ? -17.554 -8.190 2.785 1.00 80.94 92 ALA A C 1
ATOM 723 O O . ALA A 1 92 ? -16.403 -8.355 2.377 1.00 80.94 92 ALA A O 1
ATOM 724 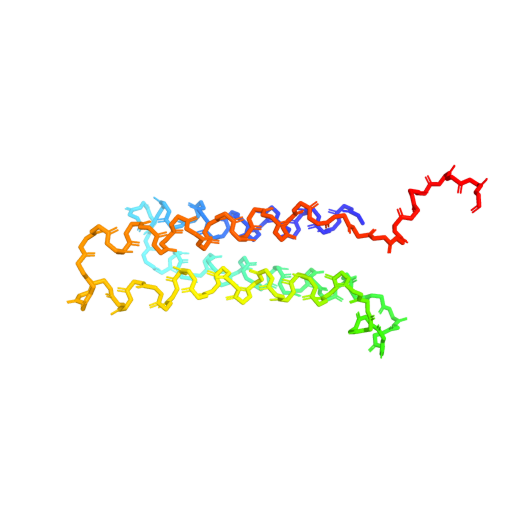N N . TRP A 1 93 ? -18.621 -8.494 2.036 1.00 88.31 93 TRP A N 1
ATOM 725 C CA . TRP A 1 93 ? -18.505 -9.062 0.688 1.00 88.31 93 TRP A CA 1
ATOM 726 C C . TRP A 1 93 ? -17.863 -8.096 -0.313 1.00 88.31 93 TRP A C 1
ATOM 728 O O . TRP A 1 93 ? -17.004 -8.515 -1.087 1.00 88.31 93 TRP A O 1
ATOM 738 N N . LEU A 1 94 ? -18.218 -6.807 -0.277 1.00 83.12 94 LEU A N 1
ATOM 739 C CA . LEU A 1 94 ? -17.606 -5.777 -1.126 1.00 83.12 94 LEU A CA 1
ATOM 740 C C . LEU A 1 94 ? -16.111 -5.611 -0.835 1.00 83.12 94 LEU A C 1
ATOM 742 O O . LEU A 1 94 ? -15.300 -5.558 -1.760 1.00 83.12 94 LEU A O 1
ATOM 746 N N . THR A 1 95 ? -15.741 -5.591 0.445 1.00 82.56 95 THR A N 1
ATOM 747 C CA . THR A 1 95 ? -14.340 -5.489 0.873 1.00 82.56 95 THR A CA 1
ATOM 748 C C . THR A 1 95 ? -13.535 -6.710 0.431 1.00 82.56 95 THR A C 1
ATOM 750 O O . THR A 1 95 ? -12.431 -6.567 -0.098 1.00 82.56 95 THR A O 1
ATOM 753 N N . ALA A 1 96 ? -14.098 -7.911 0.592 1.00 82.56 96 ALA A N 1
ATOM 754 C CA . ALA A 1 96 ? -13.468 -9.152 0.154 1.00 82.56 96 ALA A CA 1
ATOM 755 C C . ALA A 1 96 ? -13.282 -9.187 -1.372 1.00 82.56 96 ALA A C 1
ATOM 757 O O . ALA A 1 96 ? -12.200 -9.531 -1.846 1.00 82.56 96 ALA A O 1
ATOM 758 N N . LEU A 1 97 ? -14.295 -8.776 -2.142 1.00 86.31 97 LEU A N 1
ATOM 759 C CA . LEU A 1 97 ? -14.217 -8.705 -3.605 1.00 86.31 97 LEU A CA 1
ATOM 760 C C . LEU A 1 97 ? -13.133 -7.730 -4.081 1.00 86.31 97 LEU A C 1
ATOM 762 O O . LEU A 1 97 ? -12.358 -8.075 -4.972 1.00 86.31 97 LEU A O 1
ATOM 766 N N . LEU A 1 98 ? -13.033 -6.548 -3.466 1.00 79.31 98 LEU A N 1
ATOM 767 C CA . LEU A 1 98 ? -11.970 -5.580 -3.758 1.00 79.31 98 LEU A CA 1
ATOM 768 C C . LEU A 1 98 ? -10.580 -6.133 -3.431 1.00 79.31 98 LEU A C 1
ATOM 770 O O . LEU A 1 98 ? -9.670 -6.017 -4.250 1.00 79.31 98 LEU A O 1
ATOM 774 N N . GLY A 1 99 ? -10.423 -6.787 -2.278 1.00 77.38 99 GLY A N 1
ATOM 775 C CA . GLY A 1 99 ? -9.165 -7.435 -1.905 1.00 77.38 99 GLY A CA 1
ATOM 776 C C . GLY A 1 99 ? -8.751 -8.525 -2.899 1.00 77.38 99 GLY A C 1
ATOM 777 O O . GLY A 1 99 ? -7.603 -8.557 -3.344 1.00 77.38 99 GLY A O 1
ATOM 778 N N . VAL A 1 100 ? -9.694 -9.372 -3.321 1.00 83.31 100 VAL A N 1
ATOM 779 C CA . VAL A 1 100 ? -9.452 -10.391 -4.354 1.00 83.31 100 VAL A CA 1
ATOM 780 C C . VAL A 1 100 ? -9.079 -9.741 -5.686 1.00 83.31 100 VAL A C 1
ATOM 782 O O . VAL A 1 100 ? -8.126 -10.184 -6.321 1.00 83.31 100 VAL A O 1
ATOM 785 N N . ALA A 1 101 ? -9.757 -8.666 -6.093 1.00 77.19 101 ALA A N 1
ATOM 786 C CA . ALA A 1 101 ? -9.431 -7.945 -7.322 1.00 77.19 101 ALA A CA 1
ATOM 787 C C . ALA A 1 101 ? -8.004 -7.371 -7.299 1.00 77.19 101 ALA A C 1
ATOM 789 O O . ALA A 1 101 ? -7.294 -7.477 -8.298 1.00 77.19 101 ALA A O 1
ATOM 790 N N . VAL A 1 102 ? -7.546 -6.838 -6.160 1.00 74.38 102 VAL A N 1
ATOM 791 C CA . VAL A 1 102 ? -6.153 -6.391 -5.977 1.00 74.38 102 VAL A CA 1
ATOM 792 C C . VAL A 1 102 ? -5.174 -7.561 -6.104 1.00 74.38 102 VAL A C 1
ATOM 794 O O . VAL A 1 102 ? -4.151 -7.430 -6.776 1.00 74.38 102 VAL A O 1
ATOM 797 N N . ILE A 1 103 ? -5.475 -8.711 -5.497 1.00 74.25 103 ILE A N 1
ATOM 798 C CA . ILE A 1 103 ? -4.619 -9.906 -5.578 1.00 74.25 103 ILE A CA 1
ATOM 799 C C . ILE A 1 103 ? -4.540 -10.420 -7.017 1.00 74.25 103 ILE A C 1
ATOM 801 O O . ILE A 1 103 ? -3.442 -10.661 -7.514 1.00 74.25 103 ILE A O 1
ATOM 805 N N . VAL A 1 104 ? -5.676 -10.539 -7.709 1.00 75.62 104 VAL A N 1
ATOM 806 C CA . VAL A 1 104 ? -5.711 -10.967 -9.114 1.00 75.62 104 VAL A CA 1
ATOM 807 C C . VAL A 1 104 ? -4.954 -9.973 -9.985 1.00 75.62 104 VAL A C 1
ATOM 809 O O . VAL A 1 104 ? -4.105 -10.390 -10.764 1.00 75.62 104 VAL A O 1
ATOM 812 N N . ALA A 1 105 ? -5.168 -8.668 -9.809 1.00 71.31 105 ALA A N 1
ATOM 813 C CA . ALA A 1 105 ? -4.439 -7.643 -10.552 1.00 71.31 105 ALA A CA 1
ATOM 814 C C . ALA A 1 105 ? -2.919 -7.684 -10.299 1.00 71.31 105 ALA A C 1
ATOM 816 O O . ALA A 1 105 ? -2.147 -7.383 -11.206 1.00 71.31 105 ALA A O 1
ATOM 817 N N . ARG A 1 106 ? -2.475 -8.112 -9.108 1.00 67.75 106 ARG A N 1
ATOM 818 C CA . ARG A 1 106 ? -1.057 -8.393 -8.817 1.00 67.75 106 ARG A CA 1
ATOM 819 C C . ARG A 1 106 ? -0.553 -9.690 -9.454 1.00 67.75 106 ARG A C 1
ATOM 821 O O . ARG A 1 106 ? 0.638 -9.782 -9.734 1.00 67.75 106 ARG A O 1
ATOM 828 N N . LEU A 1 107 ? -1.428 -10.674 -9.660 1.00 70.88 107 LEU A N 1
ATOM 829 C CA . LEU A 1 107 ? -1.096 -11.965 -10.268 1.00 70.88 107 LEU A CA 1
ATOM 830 C C . LEU A 1 107 ? -1.094 -11.949 -11.801 1.00 70.88 107 LEU A C 1
ATOM 832 O O . LEU A 1 107 ? -0.538 -12.869 -12.400 1.00 70.88 107 LEU A O 1
ATOM 836 N N . ILE A 1 108 ? -1.718 -10.955 -12.443 1.00 70.25 108 ILE A N 1
ATOM 837 C CA . ILE A 1 108 ? -1.714 -10.842 -13.905 1.00 70.25 108 ILE A CA 1
ATOM 838 C C . ILE A 1 108 ? -0.262 -10.692 -14.371 1.00 70.25 108 ILE A C 1
ATOM 840 O O . ILE A 1 108 ? 0.387 -9.666 -14.153 1.00 70.25 108 ILE A O 1
ATOM 844 N N . ALA A 1 109 ? 0.241 -11.754 -15.006 1.00 54.91 109 ALA A N 1
ATOM 845 C CA . ALA A 1 109 ? 1.565 -11.786 -15.600 1.00 54.91 109 ALA A CA 1
ATOM 846 C C . ALA A 1 109 ? 1.692 -10.645 -16.616 1.00 54.91 109 ALA A C 1
ATOM 848 O O . ALA A 1 109 ? 0.779 -10.400 -17.402 1.00 54.91 109 ALA A O 1
ATOM 849 N N . GLN A 1 110 ? 2.823 -9.945 -16.594 1.00 56.34 110 GLN A N 1
ATOM 850 C CA . GLN A 1 110 ? 3.127 -8.876 -17.539 1.00 56.34 110 GLN A CA 1
ATOM 851 C C . GLN A 1 110 ? 3.834 -9.503 -18.754 1.00 56.34 110 GLN A C 1
ATOM 853 O O . GLN A 1 110 ? 5.030 -9.790 -18.660 1.00 56.34 110 GLN A O 1
ATOM 858 N N . PRO A 1 111 ? 3.141 -9.778 -19.880 1.00 49.75 111 PRO A N 1
ATOM 859 C CA . PRO A 1 111 ? 3.797 -10.315 -21.066 1.00 49.75 111 PRO A CA 1
ATOM 860 C C . PRO A 1 111 ? 4.775 -9.265 -21.607 1.00 49.75 111 PRO A C 1
ATOM 862 O O . PRO A 1 111 ? 4.365 -8.166 -21.976 1.00 49.75 111 PRO A O 1
ATOM 865 N N . GLY A 1 112 ? 6.070 -9.591 -21.614 1.00 55.62 112 GLY A N 1
ATOM 866 C CA . GLY A 1 112 ? 7.130 -8.719 -22.137 1.00 55.62 112 GLY A CA 1
ATOM 867 C C . GLY A 1 112 ? 8.311 -8.460 -21.199 1.00 55.62 112 GLY A C 1
ATOM 868 O O . GLY A 1 112 ? 9.261 -7.807 -21.616 1.00 55.62 112 GLY A O 1
ATOM 869 N N . ILE A 1 113 ? 8.299 -8.967 -19.961 1.00 52.62 113 ILE A N 1
ATOM 870 C CA . ILE A 1 113 ? 9.504 -8.976 -19.117 1.00 52.62 113 ILE A CA 1
ATOM 871 C C . ILE A 1 113 ? 10.296 -10.245 -19.440 1.00 52.62 113 ILE A C 1
ATOM 873 O O . ILE A 1 113 ? 10.079 -11.290 -18.829 1.00 52.62 113 ILE A O 1
ATOM 877 N N . THR A 1 114 ? 11.203 -10.172 -20.414 1.00 56.16 114 THR A N 1
ATOM 878 C CA . THR A 1 114 ? 12.271 -11.168 -20.548 1.00 56.16 114 THR A CA 1
ATOM 879 C C . THR A 1 114 ? 13.222 -10.990 -19.359 1.00 56.16 114 THR A C 1
ATOM 881 O O . THR A 1 114 ? 13.704 -9.875 -19.132 1.00 56.16 114 THR A O 1
ATOM 884 N N . PRO A 1 115 ? 13.490 -12.035 -18.557 1.00 53.81 115 PRO A N 1
ATOM 885 C CA . PRO A 1 115 ? 14.521 -11.971 -17.530 1.00 53.81 115 PRO A CA 1
ATOM 886 C C . PRO A 1 115 ? 15.862 -11.588 -18.176 1.00 53.81 115 PRO A C 1
ATOM 888 O O . PRO A 1 115 ? 16.133 -12.032 -19.296 1.00 53.81 115 PRO A O 1
ATOM 891 N N . PRO A 1 116 ? 16.727 -10.797 -17.514 1.00 49.72 116 PRO A N 1
ATOM 892 C CA . PRO A 1 116 ? 18.055 -10.528 -18.047 1.00 49.72 116 PRO A CA 1
ATOM 893 C C . PRO A 1 116 ? 18.808 -11.863 -18.155 1.00 49.72 116 PRO A C 1
ATOM 895 O O . PRO A 1 116 ? 19.170 -12.442 -17.133 1.00 49.72 116 PRO A O 1
ATOM 898 N N . GLY A 1 117 ? 18.992 -12.368 -19.380 1.00 56.84 117 GLY A N 1
ATOM 899 C CA . GLY A 1 117 ? 19.706 -13.621 -19.648 1.00 56.84 117 GLY A CA 1
ATOM 900 C C . GLY A 1 117 ? 18.969 -14.692 -20.459 1.00 56.84 117 GLY A C 1
ATOM 901 O O . GLY A 1 117 ? 19.555 -15.754 -20.643 1.00 56.84 117 GLY A O 1
ATOM 902 N N . ASP A 1 118 ? 17.749 -14.461 -20.957 1.00 47.41 118 ASP A N 1
ATOM 903 C CA . ASP A 1 118 ? 17.075 -15.416 -21.860 1.00 47.41 118 ASP A CA 1
ATOM 904 C C . ASP A 1 118 ? 17.255 -15.009 -23.342 1.00 47.41 118 ASP A C 1
ATOM 906 O O . ASP A 1 118 ? 16.722 -13.972 -23.751 1.00 47.41 118 ASP A O 1
ATOM 910 N N . PRO A 1 119 ? 18.033 -15.758 -24.152 1.00 52.59 119 PRO A N 1
ATOM 911 C CA . PRO A 1 119 ? 18.194 -15.509 -25.577 1.00 52.59 119 PRO A CA 1
ATOM 912 C C . PRO A 1 119 ? 17.101 -16.260 -26.346 1.00 52.59 119 PRO A C 1
ATOM 914 O O . PRO A 1 119 ? 17.317 -17.376 -26.827 1.00 52.59 119 PRO A O 1
ATOM 917 N N . ARG A 1 120 ? 15.916 -15.663 -26.457 1.00 50.84 120 ARG A N 1
ATOM 918 C CA . ARG A 1 120 ? 14.876 -16.111 -27.391 1.00 50.84 120 ARG A CA 1
ATOM 919 C C . ARG A 1 120 ? 14.311 -14.937 -28.165 1.00 50.84 120 ARG A C 1
ATOM 921 O O . ARG A 1 120 ? 14.035 -13.899 -27.527 1.00 50.84 120 ARG A O 1
#

InterPro domains:
  IPR057700 Protein of unknown function DUF7940 [PF25612] (53-110)

Solvent-accessible surface area (backbone atoms only — not comparable to full-atom values): 7299 Å² total; per-residue (Å²): 114,71,65,60,53,51,44,50,51,53,51,48,42,58,69,62,52,50,65,75,40,60,88,79,41,58,71,73,58,49,58,49,50,56,52,50,53,50,50,52,44,53,54,53,53,59,73,67,56,65,98,73,83,84,55,64,87,73,38,66,66,49,52,51,52,49,52,48,49,51,52,52,44,42,60,68,66,50,48,65,71,45,56,88,79,43,57,71,73,57,48,52,51,52,53,50,51,53,53,49,50,50,51,50,63,70,63,58,77,71,91,83,75,76,62,96,85,69,95,126

Secondary structure (DSSP, 8-state):
-HHHHHHHHHHHIIIIIGGGGTTTS-HHHHHHHHHHHHHHHHHHHHHTS-S-TTSGGG-HHHHHHHHHHHHHHIIIIIGGGGTTTS-HHHHHHHHHHHHHHHHHHHHS--TT---TT---

Radius of gyration: 18.91 Å; Cα contacts (8 Å, |Δi|>4)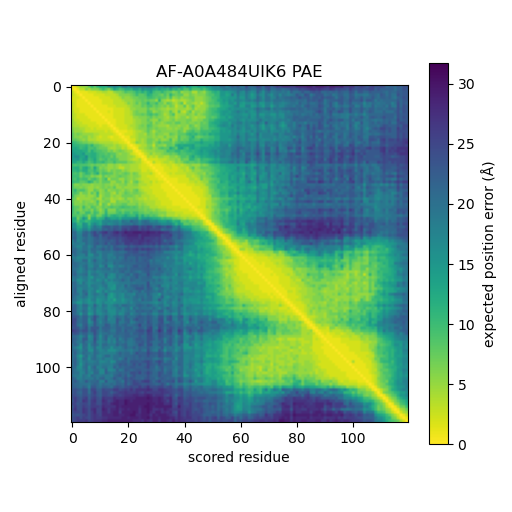: 44; chains: 1; bounding box: 45×34×50 Å

Sequence (120 aa):
MWLAAVITILAVLQAEVLPLFEFALPPGVFAWSTSLLATIVIVLRRFEMPEGWPMSWRLTSVHASLALSCLSMIQTQVLPLWQATLPDRAYAWLTALLGVAVIVARLIAQPGITPPGDPR

pLDDT: mean 70.93, std 9.67, range [47.41, 88.31]

Foldseek 3Di:
DVLVVVLVVLVCCLPPVLVVCCVVDDPVVSVVVSVVSVVVSVVSVVVVDDPDPPPPVVAPVVVLVVVLVVLVCCLPPVLVVCVVVDDPVVSVVVSVVSVVVSVVSVVPDRPPPDDVPDDD

Mean predicted aligned error: 14.51 Å

Organism: NCBI:txid1297885